Protein AF-A0A0F8EL93-F1 (afdb_monomer)

Structure (mmCIF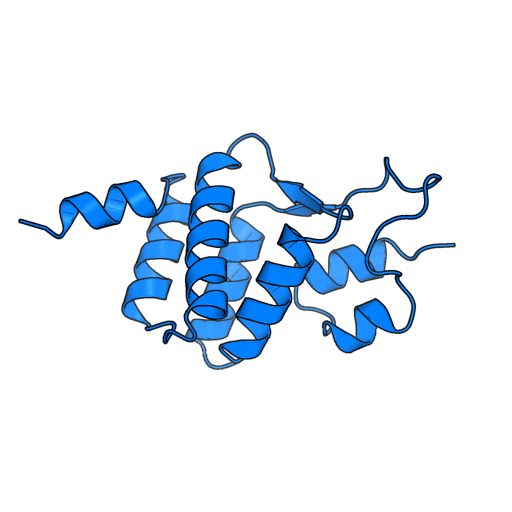, N/CA/C/O backbone):
data_AF-A0A0F8EL93-F1
#
_entry.id   AF-A0A0F8EL93-F1
#
loop_
_atom_site.group_PDB
_atom_site.id
_atom_site.type_symbol
_atom_site.label_atom_id
_atom_site.label_alt_id
_atom_site.label_comp_id
_atom_site.label_asym_id
_atom_site.label_entity_id
_atom_site.label_seq_id
_atom_site.pdbx_PDB_ins_code
_atom_site.Cartn_x
_atom_site.Cartn_y
_atom_site.Cartn_z
_atom_site.occupancy
_atom_site.B_iso_or_equiv
_atom_site.auth_seq_id
_atom_site.auth_comp_id
_atom_site.auth_asym_id
_atom_site.auth_atom_id
_atom_site.pdbx_PDB_model_num
ATOM 1 N N . MET A 1 1 ? 16.742 -8.510 -18.130 1.00 71.56 1 MET A N 1
ATOM 2 C CA . MET A 1 1 ? 15.531 -7.715 -18.413 1.00 71.56 1 MET A CA 1
ATOM 3 C C . MET A 1 1 ? 14.773 -7.638 -17.109 1.00 71.56 1 MET A C 1
ATOM 5 O O . MET A 1 1 ? 14.701 -8.671 -16.454 1.00 71.56 1 MET A O 1
ATOM 9 N N . ILE A 1 2 ? 14.339 -6.454 -16.683 1.00 80.88 2 ILE A N 1
ATOM 10 C CA . ILE A 1 2 ? 13.580 -6.340 -15.433 1.00 80.88 2 ILE A CA 1
ATOM 11 C C . ILE A 1 2 ? 12.170 -6.863 -15.663 1.00 80.88 2 ILE A C 1
ATOM 13 O O . ILE A 1 2 ? 11.555 -6.583 -16.691 1.00 80.88 2 ILE A O 1
ATOM 17 N N . ASP A 1 3 ? 11.710 -7.653 -14.705 1.00 86.00 3 ASP A N 1
ATOM 18 C CA . ASP A 1 3 ? 10.417 -8.305 -14.726 1.00 86.00 3 ASP A CA 1
ATOM 19 C C . ASP A 1 3 ? 9.348 -7.362 -14.148 1.00 86.00 3 ASP A C 1
ATOM 21 O O . ASP A 1 3 ? 9.180 -7.246 -12.934 1.00 86.00 3 ASP A O 1
ATOM 25 N N . LEU A 1 4 ? 8.653 -6.640 -15.033 1.00 89.69 4 LEU A N 1
ATOM 26 C CA . LEU A 1 4 ? 7.552 -5.744 -14.651 1.00 89.69 4 LEU A CA 1
ATOM 27 C C . LEU A 1 4 ? 6.346 -6.510 -14.093 1.00 89.69 4 LEU A C 1
ATOM 29 O O . LEU A 1 4 ? 5.556 -5.943 -13.335 1.00 89.69 4 LEU A O 1
ATOM 33 N N . GLU A 1 5 ? 6.207 -7.791 -14.444 1.00 93.69 5 GLU A N 1
ATOM 34 C CA . GLU A 1 5 ? 5.163 -8.653 -13.900 1.00 93.69 5 GLU A CA 1
ATOM 35 C C . GLU A 1 5 ? 5.405 -8.874 -12.409 1.00 93.69 5 GLU A C 1
ATOM 37 O O . GLU A 1 5 ? 4.475 -8.740 -11.626 1.00 93.69 5 GLU A O 1
ATOM 42 N N . LYS A 1 6 ? 6.656 -9.075 -11.973 1.00 95.38 6 LYS A N 1
ATOM 43 C CA . LYS A 1 6 ? 6.983 -9.145 -10.537 1.00 95.38 6 LYS A CA 1
ATOM 44 C C . LYS A 1 6 ? 6.638 -7.871 -9.768 1.00 95.38 6 LYS A C 1
ATOM 46 O O . LYS A 1 6 ? 6.113 -7.959 -8.664 1.00 95.38 6 LYS A O 1
ATOM 51 N N . ILE A 1 7 ? 6.903 -6.700 -10.342 1.00 96.38 7 ILE A N 1
ATOM 52 C CA . ILE A 1 7 ? 6.564 -5.406 -9.721 1.00 96.38 7 ILE A CA 1
ATOM 53 C C . ILE A 1 7 ? 5.036 -5.276 -9.576 1.00 96.38 7 ILE A C 1
ATOM 55 O O . ILE A 1 7 ? 4.533 -4.879 -8.528 1.00 96.38 7 ILE A O 1
ATOM 59 N N . THR A 1 8 ? 4.291 -5.693 -10.602 1.00 97.19 8 THR A N 1
ATOM 60 C CA . THR A 1 8 ? 2.819 -5.731 -10.584 1.00 97.19 8 THR A CA 1
ATOM 61 C C . THR A 1 8 ? 2.293 -6.744 -9.561 1.00 97.19 8 THR A C 1
ATOM 63 O O . THR A 1 8 ? 1.437 -6.418 -8.746 1.00 97.19 8 THR A O 1
ATOM 66 N N . ASN A 1 9 ? 2.865 -7.946 -9.530 1.00 97.69 9 ASN A N 1
ATOM 67 C CA . ASN A 1 9 ? 2.500 -9.009 -8.598 1.00 97.69 9 ASN A CA 1
ATOM 68 C C . ASN A 1 9 ? 2.757 -8.613 -7.141 1.00 97.69 9 ASN A C 1
ATOM 70 O O . ASN A 1 9 ? 1.999 -9.009 -6.262 1.00 97.69 9 ASN A O 1
ATOM 74 N N . PHE A 1 10 ? 3.801 -7.830 -6.864 1.00 97.81 10 PHE A N 1
ATOM 75 C CA . PHE A 1 10 ? 4.034 -7.303 -5.522 1.00 97.81 10 PHE A CA 1
ATOM 76 C C . PHE A 1 10 ? 2.946 -6.303 -5.112 1.00 97.81 10 PHE A C 1
ATOM 78 O O . PHE A 1 10 ? 2.369 -6.433 -4.032 1.00 97.81 10 PHE A O 1
ATOM 85 N N . ARG A 1 11 ? 2.618 -5.339 -5.988 1.00 97.94 11 ARG A N 1
ATOM 86 C CA . ARG A 1 11 ? 1.508 -4.396 -5.765 1.00 97.94 11 ARG A CA 1
ATOM 87 C C . ARG A 1 11 ? 0.209 -5.147 -5.455 1.00 97.94 11 ARG A C 1
ATOM 89 O O . ARG A 1 11 ? -0.502 -4.756 -4.536 1.00 97.94 11 ARG A O 1
ATOM 96 N N . ASP A 1 12 ? -0.047 -6.233 -6.178 1.00 98.19 12 ASP A N 1
ATOM 97 C CA . ASP A 1 12 ? -1.270 -7.039 -6.079 1.00 98.19 12 ASP A CA 1
ATOM 98 C C . ASP A 1 12 ? -1.229 -8.101 -4.964 1.00 98.19 12 ASP A C 1
ATOM 100 O O . ASP A 1 12 ? -2.120 -8.943 -4.892 1.00 98.19 12 ASP A O 1
ATOM 104 N N . LEU A 1 13 ? -0.213 -8.073 -4.088 1.00 97.44 13 LEU A N 1
ATOM 105 C CA . LEU A 1 13 ? -0.036 -9.002 -2.958 1.00 97.44 13 LEU A CA 1
ATOM 106 C C . LEU A 1 13 ? 0.115 -10.478 -3.360 1.00 97.44 13 LEU A C 1
ATOM 108 O O . LEU A 1 13 ? -0.107 -11.382 -2.555 1.00 97.44 13 LEU A O 1
ATOM 112 N N . ILE A 1 14 ? 0.523 -10.733 -4.602 1.00 97.31 14 ILE A N 1
ATOM 113 C CA . ILE A 1 14 ? 0.762 -12.076 -5.142 1.00 97.31 14 ILE A CA 1
ATOM 114 C C . ILE A 1 14 ? 2.127 -12.608 -4.689 1.00 97.31 14 ILE A C 1
ATOM 116 O O . ILE A 1 14 ? 2.271 -13.808 -4.459 1.00 97.31 14 ILE A O 1
ATOM 120 N N . ILE A 1 15 ? 3.125 -11.729 -4.562 1.00 96.44 15 ILE A N 1
ATOM 121 C CA . ILE A 1 15 ? 4.470 -12.078 -4.088 1.00 96.44 15 ILE A CA 1
ATOM 122 C C . ILE A 1 15 ? 4.878 -11.214 -2.898 1.00 96.44 15 ILE A C 1
ATOM 124 O O . ILE A 1 15 ? 4.436 -10.075 -2.749 1.00 96.44 15 ILE A O 1
ATOM 128 N N . SER A 1 16 ? 5.776 -11.742 -2.072 1.00 94.25 16 SER A N 1
ATOM 129 C CA . SER A 1 16 ? 6.353 -11.008 -0.948 1.00 94.25 16 SER A CA 1
ATOM 130 C C . SER A 1 16 ? 7.404 -9.976 -1.380 1.00 94.25 16 SER A C 1
ATOM 132 O O . SER A 1 16 ? 8.010 -10.058 -2.450 1.00 94.25 16 SER A O 1
ATOM 134 N N . ASN A 1 17 ? 7.699 -9.039 -0.476 1.00 93.19 17 ASN A N 1
ATOM 135 C CA . ASN A 1 17 ? 8.803 -8.081 -0.602 1.00 93.19 17 ASN A CA 1
ATOM 136 C C . ASN A 1 17 ? 10.152 -8.782 -0.869 1.00 93.19 17 ASN A C 1
ATOM 138 O O . ASN A 1 17 ? 10.932 -8.379 -1.733 1.00 93.19 17 ASN A O 1
ATOM 142 N N . LYS A 1 18 ? 10.388 -9.907 -0.183 1.00 93.25 18 LYS A N 1
ATOM 143 C CA . LYS A 1 18 ? 11.582 -10.732 -0.378 1.00 93.25 18 LYS A CA 1
ATOM 144 C C . LYS A 1 18 ? 11.676 -11.259 -1.814 1.00 93.25 18 LYS A C 1
ATOM 146 O O . LYS A 1 18 ? 12.722 -11.117 -2.438 1.00 93.25 18 LYS A O 1
ATOM 151 N N . GLU A 1 19 ? 10.598 -11.839 -2.340 1.00 94.75 19 GLU A N 1
ATOM 152 C CA . GLU A 1 19 ? 10.560 -12.393 -3.705 1.00 94.75 19 GLU A CA 1
ATOM 153 C C . GLU A 1 19 ? 10.721 -11.320 -4.792 1.00 94.75 19 GLU A C 1
ATOM 155 O O . GLU A 1 19 ? 11.294 -11.592 -5.855 1.00 94.75 19 GLU A O 1
ATOM 160 N N . LEU A 1 20 ? 10.249 -10.094 -4.532 1.00 95.31 20 LEU A N 1
ATOM 161 C CA . LEU A 1 20 ? 10.486 -8.945 -5.404 1.00 95.31 20 LEU A CA 1
ATOM 162 C C . LEU A 1 20 ? 11.993 -8.652 -5.499 1.00 95.31 20 LEU A C 1
ATOM 164 O O . LEU A 1 20 ? 12.577 -8.689 -6.591 1.00 95.31 20 LEU A O 1
ATOM 168 N N . PHE A 1 21 ? 12.644 -8.427 -4.356 1.00 93.44 21 PHE A N 1
ATOM 169 C CA . PHE A 1 21 ? 14.039 -7.974 -4.309 1.00 93.44 21 PHE A CA 1
ATOM 170 C C . PHE A 1 21 ? 15.091 -9.068 -4.528 1.00 93.44 21 PHE A C 1
ATOM 172 O O . PHE A 1 21 ? 16.277 -8.764 -4.648 1.00 93.44 21 PHE A O 1
ATOM 179 N N . GLU A 1 22 ? 14.688 -10.329 -4.690 1.00 93.44 22 GLU A N 1
ATOM 180 C CA . GLU A 1 22 ? 15.569 -11.384 -5.213 1.00 93.44 22 GLU A CA 1
ATOM 181 C C . GLU A 1 22 ? 16.058 -11.094 -6.643 1.00 93.44 22 GLU A C 1
ATOM 183 O O . GLU A 1 22 ? 17.092 -11.615 -7.064 1.00 93.44 22 GLU A O 1
ATOM 188 N N . SER A 1 23 ? 15.319 -10.286 -7.411 1.00 89.38 23 SER A N 1
ATOM 189 C CA . SER A 1 23 ? 15.606 -10.075 -8.841 1.00 89.38 23 SER A CA 1
ATOM 190 C C . SER A 1 23 ? 15.277 -8.685 -9.386 1.00 89.38 23 SER A C 1
ATOM 192 O O . SER A 1 23 ? 15.705 -8.358 -10.494 1.00 89.38 23 SER A O 1
ATOM 194 N N . VAL A 1 24 ? 14.549 -7.863 -8.630 1.00 93.50 24 VAL A N 1
ATOM 195 C CA . VAL A 1 24 ? 14.247 -6.474 -8.981 1.00 93.50 24 VAL A CA 1
ATOM 196 C C . VAL A 1 24 ? 15.078 -5.561 -8.073 1.00 93.50 24 VAL A C 1
ATOM 198 O O . VAL A 1 24 ? 15.056 -5.748 -6.860 1.00 93.50 24 VAL A O 1
ATOM 201 N N . PRO A 1 25 ? 15.854 -4.600 -8.604 1.00 93.69 25 PRO A N 1
ATOM 202 C CA . PRO A 1 25 ? 16.544 -3.625 -7.763 1.00 93.69 25 PRO A CA 1
ATOM 203 C C . PRO A 1 25 ? 15.533 -2.692 -7.088 1.00 93.69 25 PRO A C 1
ATOM 205 O O . PRO A 1 25 ? 14.469 -2.432 -7.645 1.00 93.69 25 PRO A O 1
ATOM 208 N N . PHE A 1 26 ? 15.886 -2.135 -5.926 1.00 93.94 26 PHE A N 1
ATOM 209 C CA . PHE A 1 26 ? 14.987 -1.241 -5.186 1.00 93.94 26 PHE A CA 1
ATOM 210 C C . PHE A 1 26 ? 14.478 -0.072 -6.038 1.00 93.94 26 PHE A C 1
ATOM 212 O O . PHE A 1 26 ? 13.287 0.192 -6.045 1.00 93.94 26 PHE A O 1
ATOM 219 N N . ASN A 1 27 ? 15.362 0.556 -6.821 1.00 94.12 27 ASN A N 1
ATOM 220 C CA . ASN A 1 27 ? 15.000 1.594 -7.783 1.00 94.12 27 ASN A CA 1
ATOM 221 C C . ASN A 1 27 ? 15.241 1.140 -9.230 1.00 94.12 27 ASN A C 1
ATOM 223 O O . ASN A 1 27 ? 16.185 0.380 -9.484 1.00 94.12 27 ASN A O 1
ATOM 227 N N . PRO A 1 28 ? 14.443 1.640 -10.190 1.00 93.50 28 PRO A N 1
ATOM 228 C CA . PRO A 1 28 ? 14.640 1.383 -11.606 1.00 93.50 28 PRO A CA 1
ATOM 229 C C . PRO A 1 28 ? 16.002 1.871 -12.107 1.00 93.50 28 PRO A C 1
ATOM 231 O O . PRO A 1 28 ? 16.372 3.030 -11.894 1.00 93.50 28 PRO A O 1
ATOM 234 N N . PRO A 1 29 ? 16.742 1.037 -12.863 1.00 92.12 29 PRO A N 1
ATOM 235 C CA . PRO A 1 29 ? 17.799 1.522 -13.736 1.00 92.12 29 PRO A CA 1
ATOM 236 C C . PRO A 1 29 ? 17.243 2.542 -14.734 1.00 92.12 29 PRO A C 1
ATOM 238 O O . PRO A 1 29 ? 16.059 2.518 -15.078 1.00 92.12 29 PRO A O 1
ATOM 241 N N . LYS A 1 30 ? 18.114 3.4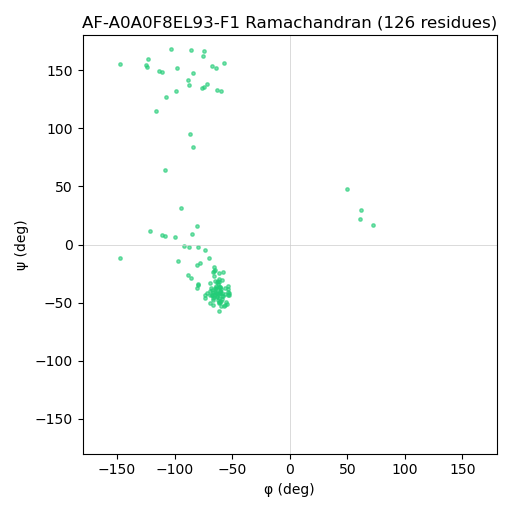18 -15.239 1.00 90.56 30 LYS A N 1
ATOM 242 C CA . LYS A 1 30 ? 17.735 4.558 -16.092 1.00 90.56 30 LYS A CA 1
ATOM 243 C C . LYS A 1 30 ? 16.895 4.160 -17.302 1.00 90.56 30 LYS A C 1
ATOM 245 O O . LYS A 1 30 ? 15.967 4.868 -17.678 1.00 90.56 30 LYS A O 1
ATOM 250 N N . GLU A 1 31 ? 17.208 3.025 -17.909 1.00 90.62 31 GLU A N 1
ATOM 251 C CA . GLU A 1 31 ? 16.514 2.507 -19.082 1.00 90.62 31 GLU A CA 1
ATOM 252 C C . GLU A 1 31 ? 15.078 2.019 -18.799 1.00 90.62 31 GLU A C 1
ATOM 254 O O . GL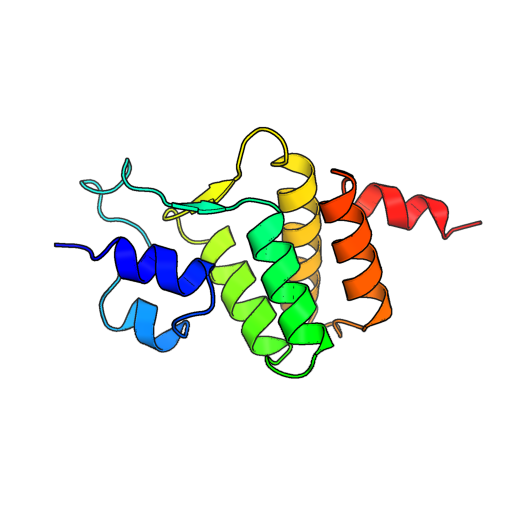U A 1 31 ? 14.324 1.814 -19.746 1.00 90.62 31 GLU A O 1
ATOM 259 N N . TYR A 1 32 ? 14.678 1.891 -17.526 1.00 88.19 32 TYR A N 1
ATOM 260 C CA . TYR A 1 32 ? 13.326 1.508 -17.089 1.00 88.19 32 TYR A CA 1
ATOM 261 C C . TYR A 1 32 ? 12.549 2.650 -16.414 1.00 88.19 32 TYR A C 1
ATOM 263 O O . TYR A 1 32 ? 11.457 2.418 -15.905 1.00 88.19 32 TYR A O 1
ATOM 271 N N . TRP A 1 33 ? 13.048 3.892 -16.424 1.00 86.00 33 TRP A N 1
ATOM 272 C CA . TRP A 1 33 ? 12.376 5.030 -15.768 1.00 86.00 33 TRP A CA 1
ATOM 273 C C . TRP A 1 33 ? 10.951 5.313 -16.270 1.00 86.00 33 TRP A C 1
ATOM 275 O O . TRP A 1 33 ? 10.145 5.876 -15.527 1.00 86.00 33 TRP A O 1
ATOM 285 N N . ASN A 1 34 ? 10.636 4.890 -17.499 1.00 86.94 34 ASN A N 1
ATOM 286 C CA . ASN A 1 34 ? 9.310 5.015 -18.111 1.00 86.94 34 ASN A CA 1
ATOM 287 C C . ASN A 1 34 ? 8.408 3.787 -17.877 1.00 86.94 34 ASN A C 1
ATOM 289 O O . ASN A 1 34 ? 7.265 3.775 -18.327 1.00 86.94 34 ASN A O 1
ATOM 293 N N . ASN A 1 35 ? 8.900 2.750 -17.195 1.00 88.69 35 ASN A N 1
ATOM 294 C CA . ASN A 1 35 ? 8.215 1.472 -17.022 1.00 88.69 35 ASN A CA 1
ATOM 295 C C . ASN A 1 35 ? 7.728 1.344 -15.578 1.00 88.69 35 ASN A C 1
ATOM 297 O O . ASN A 1 35 ? 8.191 0.490 -14.823 1.00 88.69 35 ASN A O 1
ATOM 301 N N . ARG A 1 36 ? 6.816 2.239 -15.199 1.00 91.50 36 ARG A N 1
ATOM 302 C CA . ARG A 1 36 ? 6.256 2.288 -13.849 1.00 91.50 36 ARG A CA 1
ATOM 303 C C . ARG A 1 36 ? 4.903 1.591 -13.775 1.00 91.50 36 ARG A C 1
ATOM 305 O O . ARG A 1 36 ? 4.157 1.561 -14.755 1.00 91.50 36 ARG A O 1
ATOM 312 N N . VAL A 1 37 ? 4.581 1.071 -12.600 1.00 95.69 37 VAL A N 1
ATOM 313 C CA . VAL A 1 37 ? 3.317 0.394 -12.307 1.00 95.69 37 VAL A CA 1
ATOM 314 C C . VAL A 1 37 ? 2.363 1.364 -11.609 1.00 95.69 37 VAL A C 1
ATOM 316 O O . VAL A 1 37 ? 2.735 2.052 -10.661 1.00 95.69 37 VAL A O 1
ATOM 319 N N . VAL A 1 38 ? 1.120 1.423 -12.088 1.00 96.50 38 VAL A N 1
ATOM 320 C CA . VAL A 1 38 ? 0.070 2.262 -11.492 1.00 96.50 38 VAL A CA 1
ATOM 321 C C . VAL A 1 38 ? -0.374 1.664 -10.162 1.00 96.50 38 VAL A C 1
ATOM 323 O O . VAL A 1 38 ? -0.626 0.460 -10.085 1.00 96.50 38 VAL A O 1
ATOM 326 N N . VAL A 1 39 ? -0.569 2.506 -9.156 1.00 98.06 39 VAL A N 1
ATOM 327 C CA . VAL A 1 39 ? -1.246 2.172 -7.904 1.00 98.06 39 VAL A CA 1
ATOM 328 C C . VAL A 1 39 ? -2.510 3.018 -7.795 1.00 98.06 39 VAL A C 1
ATOM 330 O O . VAL A 1 39 ? -2.467 4.240 -7.706 1.00 98.06 39 VAL A O 1
ATOM 333 N N . CYS A 1 40 ? -3.648 2.344 -7.826 1.00 97.94 40 CYS A N 1
ATOM 334 C CA . CYS A 1 40 ? -4.972 2.914 -7.588 1.00 97.94 40 CYS A CA 1
ATOM 335 C C . CYS A 1 40 ? -5.508 2.587 -6.189 1.00 97.94 40 CYS A C 1
ATOM 337 O O . CYS A 1 40 ? -4.998 1.676 -5.530 1.00 97.94 40 CYS A O 1
ATOM 339 N N . SER A 1 41 ? -6.596 3.253 -5.790 1.00 97.81 41 SER A N 1
ATOM 340 C CA . SER A 1 41 ? -7.274 3.035 -4.508 1.00 97.81 41 SER A CA 1
ATOM 341 C C . SER A 1 41 ? -7.648 1.576 -4.267 1.00 97.81 41 SER A C 1
ATOM 343 O O . SER A 1 41 ? -7.540 1.122 -3.131 1.00 97.81 41 SER A O 1
ATOM 345 N N . GLU A 1 42 ? -8.035 0.813 -5.299 1.00 98.00 42 GLU A N 1
ATOM 346 C CA . GLU A 1 42 ? -8.373 -0.605 -5.132 1.00 98.00 42 GLU A CA 1
ATOM 347 C C . GLU A 1 42 ? -7.222 -1.448 -4.566 1.00 98.00 42 GLU A C 1
ATOM 349 O O . GLU A 1 42 ? -7.480 -2.388 -3.819 1.00 98.00 42 GLU A O 1
ATOM 354 N N . HIS A 1 43 ? -5.964 -1.089 -4.837 1.00 98.50 43 HIS A N 1
ATOM 355 C CA . HIS A 1 43 ? -4.806 -1.839 -4.342 1.00 98.50 43 HIS A CA 1
ATOM 356 C C . HIS A 1 43 ? -4.599 -1.608 -2.841 1.00 98.50 43 HIS A C 1
ATOM 358 O O . HIS A 1 43 ? -4.402 -2.560 -2.090 1.00 98.50 43 HIS A O 1
ATOM 364 N N . LEU A 1 44 ? -4.723 -0.358 -2.378 1.00 98.00 44 LEU A N 1
ATOM 365 C CA . LEU A 1 44 ? -4.657 -0.040 -0.946 1.00 98.00 44 LEU A CA 1
ATOM 366 C C . LEU A 1 44 ? -5.874 -0.593 -0.200 1.00 98.00 44 LEU A C 1
ATOM 368 O O . LEU A 1 44 ? -5.745 -1.070 0.926 1.00 98.00 44 LEU A O 1
ATOM 372 N N . ILE A 1 45 ? -7.056 -0.550 -0.823 1.00 98.62 45 ILE A N 1
ATOM 373 C CA . ILE A 1 45 ? -8.264 -1.170 -0.271 1.00 98.62 45 ILE A CA 1
ATOM 374 C C . ILE A 1 45 ? -8.031 -2.670 -0.087 1.00 98.62 45 ILE A C 1
ATOM 376 O O . ILE A 1 45 ? -8.279 -3.177 1.004 1.00 98.62 45 ILE A O 1
ATOM 380 N N . HIS A 1 46 ? -7.505 -3.359 -1.104 1.00 98.56 46 HIS A N 1
ATOM 381 C CA . HIS A 1 46 ? -7.198 -4.783 -1.019 1.00 98.56 46 HIS A CA 1
ATOM 382 C C . HIS A 1 46 ? -6.198 -5.089 0.107 1.00 98.56 46 HIS A C 1
ATOM 384 O O . HIS A 1 46 ? -6.467 -5.955 0.937 1.00 98.56 46 HIS A O 1
ATOM 390 N N . LEU A 1 47 ? -5.107 -4.321 0.208 1.00 98.50 47 LEU A N 1
ATOM 391 C CA . LEU A 1 47 ? -4.123 -4.432 1.291 1.00 98.50 47 LEU A CA 1
ATOM 392 C C . LEU A 1 47 ? -4.761 -4.314 2.680 1.00 98.50 47 LEU A C 1
ATOM 394 O O . LEU A 1 47 ? -4.564 -5.173 3.542 1.00 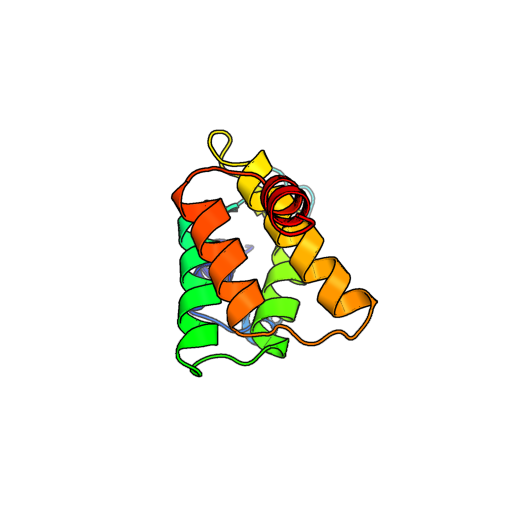98.50 47 LEU A O 1
ATOM 398 N N . LEU A 1 48 ? -5.554 -3.268 2.901 1.00 98.44 48 LEU A N 1
ATOM 399 C CA . LEU A 1 48 ? -6.196 -3.028 4.192 1.00 98.44 48 LEU A CA 1
ATOM 400 C C . LEU A 1 48 ? -7.281 -4.070 4.503 1.00 98.44 48 LEU A C 1
ATOM 402 O O . LEU A 1 48 ? -7.463 -4.436 5.664 1.00 98.44 48 LEU A O 1
ATOM 406 N N . GLU A 1 49 ? -7.993 -4.579 3.498 1.00 98.38 49 GLU A N 1
ATOM 407 C CA . GLU A 1 49 ? -8.971 -5.657 3.669 1.00 98.38 49 GLU A CA 1
ATOM 408 C C . GLU A 1 49 ? -8.309 -6.987 4.050 1.00 98.38 49 GLU A C 1
ATOM 410 O O . GLU A 1 49 ? -8.780 -7.650 4.979 1.00 98.38 49 GLU A O 1
ATOM 415 N N . GLU A 1 50 ? -7.199 -7.361 3.408 1.00 98.00 50 GLU A N 1
ATOM 416 C CA . GLU A 1 50 ? -6.441 -8.570 3.754 1.00 98.00 50 GLU A CA 1
ATOM 417 C C . GLU A 1 50 ? -5.835 -8.470 5.164 1.00 98.00 50 GLU A C 1
ATOM 419 O O . GLU A 1 50 ? -5.853 -9.451 5.919 1.00 98.00 50 GLU A O 1
ATOM 424 N N . TYR A 1 51 ? -5.378 -7.276 5.560 1.00 97.69 51 TYR A N 1
ATOM 425 C CA . TYR A 1 51 ? -4.931 -6.996 6.926 1.00 97.69 51 TYR A CA 1
ATOM 426 C C . TYR A 1 51 ? -6.068 -7.178 7.938 1.00 97.69 51 TYR A C 1
ATOM 428 O O . TYR A 1 51 ? -5.930 -7.924 8.909 1.00 97.69 51 TYR A O 1
ATOM 436 N N . LYS A 1 52 ? -7.233 -6.567 7.689 1.00 97.00 52 LYS A N 1
ATOM 437 C CA . LYS A 1 52 ? -8.415 -6.707 8.557 1.00 97.00 52 LYS A CA 1
ATOM 438 C C . LYS A 1 52 ? -8.918 -8.145 8.653 1.00 97.00 52 LYS A C 1
ATOM 440 O O . LYS A 1 52 ? -9.446 -8.539 9.690 1.00 97.00 52 LYS A O 1
ATOM 445 N N . ALA A 1 53 ? -8.770 -8.926 7.587 1.00 96.69 53 ALA A N 1
ATOM 446 C CA . ALA A 1 53 ? -9.103 -10.346 7.575 1.00 96.69 53 ALA A CA 1
ATOM 447 C C . ALA A 1 53 ? -8.084 -11.214 8.344 1.00 96.69 53 ALA A C 1
ATOM 449 O O . ALA A 1 53 ? -8.298 -12.420 8.476 1.00 96.69 53 ALA A O 1
ATOM 450 N N . GLY A 1 54 ? -6.985 -10.632 8.838 1.00 96.31 54 GLY A N 1
ATOM 451 C CA . GLY A 1 54 ? -5.916 -11.334 9.548 1.00 96.31 54 GLY A CA 1
ATOM 452 C C . GLY A 1 54 ? -5.051 -12.214 8.646 1.00 96.31 54 GLY A C 1
ATOM 453 O O . GLY A 1 54 ? -4.367 -13.106 9.147 1.00 96.31 54 GLY A O 1
ATOM 454 N N . LYS A 1 55 ? -5.103 -12.009 7.325 1.00 97.12 55 LYS A N 1
ATOM 455 C CA . LYS A 1 55 ? -4.354 -12.812 6.347 1.00 97.12 55 LYS A CA 1
ATOM 456 C C . LYS A 1 55 ? -2.932 -12.302 6.136 1.00 97.12 55 LYS A C 1
ATOM 458 O O . LYS A 1 55 ? -2.047 -13.098 5.841 1.00 97.12 55 LYS A O 1
ATOM 463 N N . ILE A 1 56 ? -2.727 -11.000 6.318 1.00 96.38 56 ILE A N 1
ATOM 464 C CA . ILE A 1 56 ? -1.411 -10.362 6.342 1.00 96.38 56 ILE A CA 1
ATOM 465 C C . ILE A 1 56 ? -1.229 -9.606 7.659 1.00 96.38 56 ILE A C 1
ATOM 467 O O . ILE A 1 56 ? -2.195 -9.189 8.303 1.00 96.38 56 ILE A O 1
ATOM 471 N N . SER A 1 57 ? 0.017 -9.457 8.085 1.00 95.69 57 SER A N 1
ATOM 472 C CA . SER A 1 57 ? 0.376 -8.774 9.323 1.00 95.69 57 SER A CA 1
ATOM 473 C C . SER A 1 57 ? 0.508 -7.261 9.130 1.00 95.69 57 SER A C 1
ATOM 475 O O . SER A 1 57 ? 0.617 -6.767 8.011 1.00 95.69 57 SER A O 1
ATOM 477 N N . LYS A 1 58 ? 0.580 -6.513 10.242 1.00 95.50 58 LYS A N 1
ATOM 478 C CA . LYS A 1 58 ? 0.938 -5.081 10.219 1.00 95.50 58 LYS A CA 1
ATOM 479 C C . LYS A 1 58 ? 2.246 -4.863 9.455 1.00 95.50 58 LYS A C 1
ATOM 481 O O . LYS A 1 58 ? 2.335 -3.958 8.643 1.00 95.50 58 LYS A O 1
ATOM 486 N N . ARG A 1 59 ? 3.245 -5.714 9.699 1.00 94.81 59 ARG A N 1
ATOM 487 C CA . ARG A 1 59 ? 4.548 -5.615 9.041 1.00 94.81 59 ARG A CA 1
ATOM 488 C C . ARG A 1 59 ? 4.431 -5.744 7.524 1.00 94.81 59 ARG A C 1
ATOM 490 O O . ARG A 1 59 ? 5.064 -4.972 6.825 1.00 94.81 59 ARG A O 1
ATOM 497 N N . ASP A 1 60 ? 3.600 -6.659 7.033 1.00 95.94 60 ASP A N 1
ATOM 498 C CA . ASP A 1 60 ? 3.394 -6.827 5.590 1.00 95.94 60 ASP A CA 1
ATOM 499 C C . ASP A 1 60 ? 2.768 -5.571 4.959 1.00 95.94 60 ASP A C 1
ATOM 501 O O . ASP A 1 60 ? 3.162 -5.172 3.867 1.00 95.94 60 ASP A O 1
ATOM 505 N N . VAL A 1 61 ? 1.843 -4.907 5.669 1.00 97.38 61 VAL A N 1
ATOM 506 C CA . VAL A 1 61 ? 1.272 -3.614 5.249 1.00 97.38 61 VAL A CA 1
ATOM 507 C C . VAL A 1 61 ? 2.353 -2.541 5.154 1.00 97.38 61 VAL A C 1
ATOM 509 O O . VAL A 1 61 ? 2.445 -1.866 4.133 1.00 97.38 61 VAL A O 1
ATOM 512 N N . LEU A 1 62 ? 3.182 -2.391 6.188 1.00 95.69 62 LEU A N 1
ATOM 513 C CA . LEU A 1 62 ? 4.216 -1.352 6.229 1.00 95.69 62 LEU A CA 1
ATOM 514 C C . LEU A 1 62 ? 5.335 -1.622 5.208 1.00 95.69 62 LEU A C 1
ATOM 516 O O . LEU A 1 62 ? 5.743 -0.713 4.490 1.00 95.69 62 LEU A O 1
ATOM 520 N N . ASP A 1 63 ? 5.753 -2.881 5.040 1.00 95.62 63 ASP A N 1
ATOM 521 C CA . ASP A 1 63 ? 6.716 -3.289 4.009 1.00 95.62 63 ASP A CA 1
ATOM 522 C C . ASP A 1 63 ? 6.176 -2.996 2.592 1.00 95.62 63 ASP A C 1
ATOM 524 O O . ASP A 1 63 ? 6.941 -2.601 1.702 1.00 95.62 63 ASP A O 1
ATOM 528 N N . TRP A 1 64 ? 4.864 -3.157 2.370 1.00 97.81 64 TRP A N 1
ATOM 529 C CA . TRP A 1 64 ? 4.198 -2.771 1.123 1.00 97.81 64 TRP A CA 1
ATOM 530 C C . TRP A 1 64 ? 4.207 -1.255 0.923 1.00 97.81 64 TRP A C 1
ATOM 532 O O . TRP A 1 64 ? 4.688 -0.783 -0.109 1.00 97.81 64 TRP A O 1
ATOM 542 N N . VAL A 1 65 ? 3.755 -0.495 1.926 1.00 97.38 65 VAL A N 1
ATOM 543 C CA . VAL A 1 65 ? 3.694 0.977 1.893 1.00 97.38 65 VAL A CA 1
ATOM 544 C C . VAL A 1 65 ? 5.068 1.566 1.601 1.00 97.38 65 VAL A C 1
ATOM 546 O O . VAL A 1 65 ? 5.217 2.299 0.626 1.00 97.38 65 VAL A O 1
ATOM 549 N N . ASN A 1 66 ? 6.091 1.165 2.355 1.00 95.44 66 ASN A N 1
ATOM 550 C CA . ASN A 1 66 ? 7.458 1.652 2.182 1.00 95.44 66 ASN A CA 1
ATOM 551 C C . ASN A 1 66 ? 8.013 1.336 0.794 1.00 95.44 66 ASN A C 1
ATOM 553 O O . ASN A 1 66 ? 8.676 2.166 0.174 1.00 95.44 66 ASN A O 1
ATOM 557 N N . THR A 1 67 ? 7.731 0.144 0.270 1.00 96.31 67 THR A N 1
ATOM 558 C CA . THR A 1 67 ? 8.207 -0.230 -1.065 1.00 96.31 67 THR A CA 1
ATOM 559 C C . THR A 1 67 ? 7.553 0.621 -2.143 1.00 96.31 67 THR A C 1
ATOM 561 O O . THR A 1 67 ? 8.246 1.124 -3.023 1.00 96.31 67 THR A O 1
ATOM 564 N N . ILE A 1 68 ? 6.236 0.806 -2.081 1.00 97.00 68 ILE A N 1
ATOM 565 C CA . ILE A 1 68 ? 5.499 1.607 -3.062 1.00 97.00 68 ILE A CA 1
ATOM 566 C C . ILE A 1 68 ? 5.880 3.090 -2.966 1.00 97.00 68 ILE A C 1
ATOM 568 O O . ILE A 1 68 ? 6.024 3.741 -3.998 1.00 97.00 68 ILE A O 1
ATOM 572 N N . TRP A 1 69 ? 6.069 3.607 -1.749 1.00 95.50 69 TRP A N 1
ATOM 573 C CA . TRP A 1 69 ? 6.358 5.017 -1.482 1.00 95.50 69 TRP A CA 1
ATOM 574 C C . TRP A 1 69 ? 7.785 5.421 -1.861 1.00 95.50 69 TRP A C 1
ATOM 576 O O . TRP A 1 69 ? 7.992 6.450 -2.502 1.00 95.50 69 TRP A O 1
ATOM 586 N N . PHE A 1 70 ? 8.779 4.614 -1.477 1.00 94.69 70 PHE A N 1
ATOM 587 C CA . PHE A 1 70 ? 10.192 4.984 -1.608 1.00 94.69 70 PHE A CA 1
ATOM 588 C C . PHE A 1 70 ? 10.873 4.434 -2.861 1.00 94.69 70 PHE A C 1
ATOM 590 O O . PHE A 1 70 ? 11.964 4.901 -3.202 1.00 94.69 70 PHE A O 1
ATOM 597 N N . SER A 1 71 ? 10.274 3.462 -3.554 1.00 94.69 71 SER A N 1
ATOM 598 C CA . SER A 1 71 ? 10.802 3.027 -4.848 1.00 94.69 71 SER A CA 1
ATOM 599 C C . SER A 1 71 ? 10.229 3.850 -5.998 1.00 94.69 71 SER A C 1
ATOM 601 O O . SER A 1 71 ? 9.039 4.147 -6.055 1.00 94.69 71 SER A O 1
ATOM 603 N N . GLU A 1 72 ? 11.055 4.153 -6.998 1.00 95.06 72 GLU A N 1
ATOM 604 C CA . GLU A 1 72 ? 10.594 4.888 -8.189 1.00 95.06 72 GLU A CA 1
ATOM 605 C C . GLU A 1 72 ? 9.880 3.988 -9.222 1.00 95.06 72 GLU A C 1
ATOM 607 O O . GLU A 1 72 ? 9.704 4.373 -10.382 1.00 95.06 72 GLU A O 1
ATOM 612 N N . TRP A 1 73 ? 9.477 2.779 -8.819 1.00 96.00 73 TRP A N 1
ATOM 613 C CA . TRP A 1 73 ? 8.769 1.817 -9.666 1.00 96.00 73 TRP A CA 1
ATOM 614 C C . TRP A 1 73 ? 7.283 2.128 -9.840 1.00 96.00 73 TRP A C 1
ATOM 616 O O . TRP A 1 73 ? 6.667 1.590 -10.761 1.00 96.00 73 TRP A O 1
A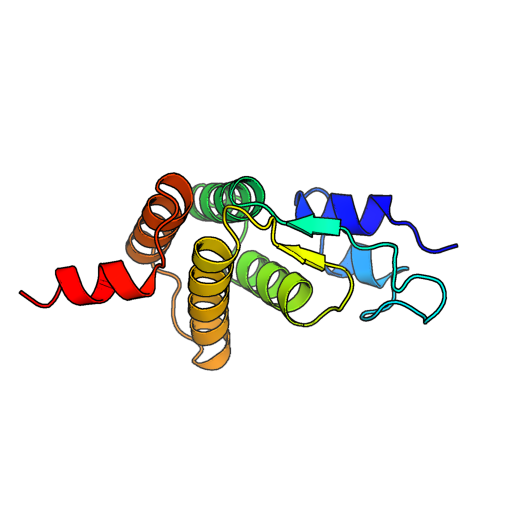TOM 626 N N . TYR A 1 74 ? 6.708 2.987 -8.997 1.00 96.31 74 TYR A N 1
ATOM 627 C CA . TYR A 1 74 ? 5.264 3.189 -8.920 1.00 96.31 74 TYR A CA 1
ATOM 628 C C . TYR A 1 74 ? 4.854 4.648 -9.150 1.00 96.31 74 TYR A C 1
ATOM 630 O O . TYR A 1 74 ? 5.655 5.579 -9.043 1.00 96.31 74 TYR A O 1
ATOM 638 N N . TYR A 1 75 ? 3.589 4.843 -9.515 1.00 95.62 75 TYR A N 1
ATOM 639 C CA . TYR A 1 75 ? 2.909 6.139 -9.500 1.00 95.62 75 TYR A CA 1
ATOM 640 C C . TYR A 1 75 ? 1.429 5.946 -9.179 1.00 95.62 75 TYR A C 1
ATOM 642 O O . TYR A 1 75 ? 0.873 4.877 -9.432 1.00 95.62 75 TYR A O 1
ATOM 650 N N . TYR A 1 76 ? 0.784 6.975 -8.635 1.00 97.06 76 TYR A N 1
ATOM 651 C CA . TYR A 1 76 ? -0.636 6.913 -8.294 1.00 97.06 76 TYR A CA 1
ATOM 652 C C . TYR A 1 76 ? -1.520 7.217 -9.496 1.00 97.06 76 TYR A C 1
ATOM 654 O O . TYR A 1 76 ? -1.151 8.015 -10.360 1.00 97.06 76 TYR A O 1
ATOM 662 N N . CYS A 1 77 ? -2.695 6.593 -9.559 1.00 95.25 77 CYS A N 1
ATOM 663 C CA . CYS A 1 77 ? -3.700 7.006 -10.530 1.00 95.25 77 CYS A CA 1
ATOM 664 C C . CYS A 1 77 ? -4.151 8.447 -10.243 1.00 95.25 77 CYS A C 1
ATOM 666 O O . CYS A 1 77 ? -4.430 8.805 -9.100 1.00 95.25 77 CYS A O 1
ATOM 668 N N . GLU A 1 78 ? -4.214 9.280 -11.285 1.00 91.12 78 GLU A N 1
ATOM 669 C CA . GLU A 1 78 ? -4.418 10.729 -11.132 1.00 91.12 78 GLU A CA 1
ATOM 670 C C . GLU A 1 78 ? -5.736 11.084 -10.431 1.00 91.12 78 GLU A C 1
ATOM 672 O O . GLU A 1 78 ? -5.779 12.010 -9.632 1.00 91.12 78 GLU A O 1
ATOM 677 N N . GLU A 1 79 ? -6.812 10.335 -10.688 1.00 91.56 79 GLU A N 1
ATOM 678 C CA . GLU A 1 79 ? -8.138 10.625 -10.123 1.00 91.56 79 GLU A CA 1
ATOM 679 C C . GLU A 1 79 ? -8.194 10.469 -8.593 1.00 91.56 79 GLU A C 1
ATOM 681 O O . GLU A 1 79 ? -8.996 11.134 -7.934 1.00 91.56 79 GLU A O 1
ATOM 686 N N . TYR A 1 80 ? -7.337 9.617 -8.024 1.00 92.44 80 TYR A N 1
ATOM 687 C CA . TYR A 1 80 ? -7.341 9.286 -6.596 1.00 92.44 80 TYR A CA 1
ATOM 688 C C . TYR A 1 80 ? -6.012 9.613 -5.909 1.00 92.44 80 TYR A C 1
ATOM 690 O O . TYR A 1 80 ? -5.796 9.192 -4.771 1.00 92.44 80 TYR A O 1
ATOM 698 N N . SER A 1 81 ? -5.114 10.346 -6.579 1.00 94.75 81 SER A N 1
ATOM 699 C CA . SER A 1 81 ? -3.736 10.546 -6.119 1.00 94.75 81 SER A CA 1
ATOM 700 C C . SER A 1 81 ? -3.666 11.131 -4.716 1.00 94.75 81 SER A C 1
ATOM 702 O O . SER A 1 81 ? -2.886 10.646 -3.903 1.00 94.75 81 SER A O 1
ATOM 704 N N . ASP A 1 82 ? -4.512 12.116 -4.413 1.00 96.44 82 ASP A N 1
ATOM 705 C CA . ASP A 1 82 ? -4.504 12.813 -3.125 1.00 96.44 82 ASP A CA 1
ATOM 706 C C . ASP A 1 82 ? -5.037 11.909 -2.007 1.00 96.44 82 ASP A C 1
ATOM 708 O O . ASP A 1 82 ? -4.455 11.824 -0.925 1.00 96.44 82 ASP A O 1
ATOM 712 N N . SER A 1 83 ? -6.111 11.160 -2.284 1.00 97.38 83 SER A N 1
ATOM 713 C CA . SER A 1 83 ? -6.667 10.190 -1.337 1.00 97.38 83 SER A CA 1
ATOM 714 C C . SER A 1 83 ? -5.657 9.083 -1.026 1.00 97.38 83 SER A C 1
ATOM 716 O O . SER A 1 83 ? -5.380 8.825 0.147 1.00 97.38 83 SER A O 1
ATOM 718 N N . ILE A 1 84 ? -5.037 8.495 -2.054 1.00 97.94 84 ILE A N 1
ATOM 719 C CA . ILE A 1 84 ? -3.994 7.471 -1.909 1.00 97.94 84 ILE A CA 1
ATOM 720 C C . ILE A 1 84 ? -2.806 8.029 -1.129 1.00 97.94 84 ILE A C 1
ATOM 722 O O . ILE A 1 84 ? -2.418 7.440 -0.122 1.00 97.94 84 ILE A O 1
ATOM 726 N N . ALA A 1 85 ? -2.264 9.175 -1.551 1.00 97.25 85 ALA A N 1
ATOM 727 C CA . ALA A 1 85 ? -1.107 9.789 -0.912 1.00 97.25 85 ALA A CA 1
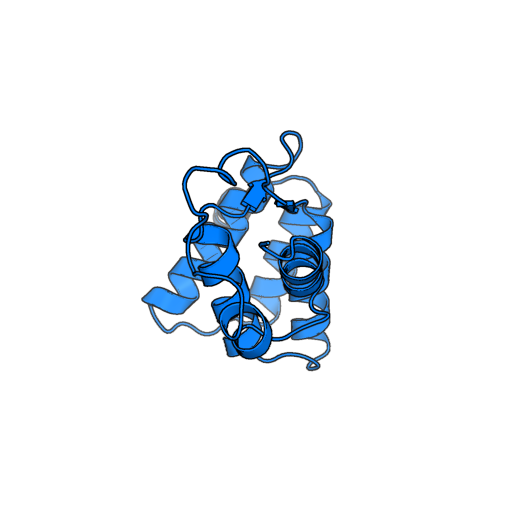ATOM 728 C C . ALA A 1 85 ? -1.368 10.067 0.570 1.00 97.25 85 ALA A C 1
ATOM 730 O O . ALA A 1 85 ? -0.543 9.712 1.401 1.00 97.25 85 ALA A O 1
ATOM 731 N N . SER A 1 86 ? -2.544 10.600 0.911 1.00 97.12 86 SER A N 1
ATOM 732 C CA . SER A 1 86 ? -2.900 10.882 2.303 1.00 97.12 86 SER A CA 1
ATOM 733 C C . SER A 1 86 ? -2.983 9.634 3.188 1.00 97.12 86 SER A C 1
ATOM 735 O O . SER A 1 86 ? -2.710 9.716 4.377 1.00 97.12 86 SER A O 1
ATOM 737 N N . VAL A 1 87 ? -3.385 8.479 2.645 1.00 97.44 87 VAL A N 1
ATOM 738 C CA . VAL A 1 87 ? -3.456 7.223 3.411 1.00 97.44 87 VAL A CA 1
ATOM 739 C C . VAL A 1 87 ? -2.080 6.582 3.530 1.00 97.44 87 VAL A C 1
ATOM 741 O O . VAL A 1 87 ? -1.761 6.018 4.570 1.00 97.44 87 VAL A O 1
ATOM 744 N N . MET A 1 88 ? -1.271 6.661 2.478 1.00 97.38 88 MET A N 1
ATOM 745 C CA . MET A 1 88 ? 0.105 6.173 2.496 1.00 97.38 88 MET A CA 1
ATOM 746 C C . MET A 1 88 ? 0.965 6.943 3.503 1.00 97.38 88 MET A C 1
ATOM 748 O O . MET A 1 88 ? 1.659 6.305 4.281 1.00 97.38 88 MET A O 1
ATOM 752 N N . ASP A 1 89 ? 0.859 8.275 3.526 1.00 95.94 89 ASP A N 1
ATOM 753 C CA . ASP A 1 89 ? 1.539 9.165 4.482 1.00 95.94 89 ASP A CA 1
ATOM 754 C C . ASP A 1 89 ? 1.212 8.761 5.927 1.00 95.94 89 ASP A C 1
ATOM 756 O O . ASP A 1 89 ? 2.075 8.460 6.740 1.00 95.94 89 ASP A O 1
ATOM 760 N N . GLU A 1 90 ? -0.074 8.576 6.209 1.00 95.19 90 GLU A N 1
ATOM 761 C CA . GLU A 1 90 ? -0.566 8.113 7.502 1.00 95.19 90 GLU A CA 1
ATOM 762 C C . GLU A 1 90 ? -0.104 6.708 7.920 1.00 95.19 90 GLU A C 1
ATOM 764 O O . GLU A 1 90 ? -0.043 6.410 9.117 1.00 95.19 90 GLU A O 1
ATOM 769 N N . LEU A 1 91 ? 0.109 5.807 6.957 1.00 96.00 91 LEU A N 1
ATOM 770 C CA . LEU A 1 91 ? 0.619 4.459 7.208 1.00 96.00 91 LEU A CA 1
ATOM 771 C C . LEU A 1 91 ? 2.138 4.473 7.405 1.00 96.00 91 LEU A C 1
ATOM 773 O O . LEU A 1 91 ? 2.636 3.699 8.219 1.00 96.00 91 LEU A O 1
ATOM 777 N N . GLU A 1 92 ? 2.849 5.354 6.708 1.00 94.31 92 GLU A N 1
ATO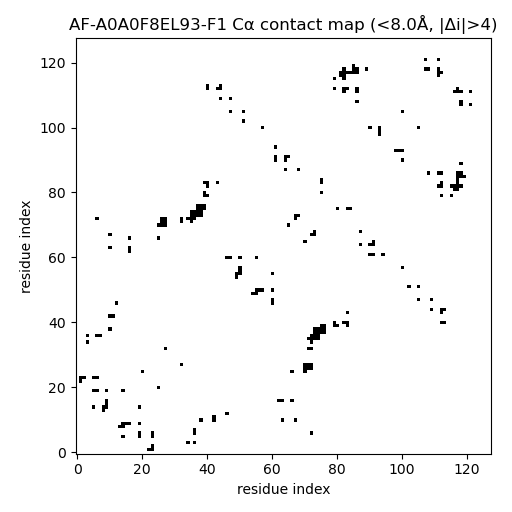M 778 C CA . GLU A 1 92 ? 4.286 5.576 6.869 1.00 94.31 92 GLU A CA 1
ATOM 779 C C . GLU A 1 92 ? 4.594 6.195 8.241 1.00 94.31 92 GLU A C 1
ATOM 781 O O . GLU A 1 92 ? 5.411 5.636 8.972 1.00 94.31 92 GLU A O 1
ATOM 786 N N . GLU A 1 93 ? 3.815 7.188 8.694 1.00 92.06 93 GLU A N 1
ATOM 787 C CA . GLU A 1 93 ? 3.916 7.740 10.057 1.00 92.06 93 GLU A CA 1
ATOM 788 C C . GLU A 1 93 ? 3.756 6.652 11.137 1.00 92.06 93 GLU A C 1
ATOM 790 O O . GLU A 1 93 ? 4.414 6.674 12.180 1.00 92.06 93 GLU A O 1
ATOM 795 N N . ILE A 1 94 ? 2.870 5.670 10.911 1.00 91.31 94 ILE A N 1
ATOM 796 C CA . ILE A 1 94 ? 2.690 4.548 11.847 1.00 91.31 94 ILE A CA 1
ATOM 797 C C . ILE A 1 94 ? 3.961 3.702 11.939 1.00 91.31 94 ILE A C 1
ATOM 799 O O . ILE A 1 94 ? 4.276 3.232 13.038 1.00 91.31 94 ILE A O 1
ATOM 803 N N . ASP A 1 95 ? 4.657 3.487 10.822 1.00 89.62 95 ASP A N 1
ATOM 804 C CA . ASP A 1 95 ? 5.925 2.758 10.796 1.00 89.62 95 ASP A CA 1
ATOM 805 C C . ASP A 1 95 ? 7.036 3.560 11.477 1.00 89.62 95 ASP A C 1
ATOM 807 O O . ASP A 1 95 ? 7.681 3.048 12.396 1.00 89.62 95 ASP A O 1
ATOM 811 N N . GLU A 1 96 ? 7.197 4.834 11.106 1.00 87.12 96 GLU A N 1
ATOM 812 C CA . GLU A 1 96 ? 8.237 5.717 11.646 1.00 87.12 96 GLU A CA 1
ATOM 813 C C . GLU A 1 96 ? 8.120 5.865 13.172 1.00 87.12 96 GLU A C 1
ATOM 815 O O . GLU A 1 96 ? 9.108 5.755 13.906 1.00 87.12 96 GLU A O 1
ATOM 820 N N . GLU A 1 97 ? 6.902 6.056 13.680 1.00 91.00 97 GLU A N 1
ATOM 821 C CA . GLU A 1 97 ? 6.651 6.258 15.109 1.00 91.00 97 GLU A CA 1
ATOM 822 C C . GLU A 1 97 ? 6.459 4.944 15.889 1.00 91.00 97 GLU A C 1
ATOM 824 O O . GLU A 1 97 ? 6.253 4.968 17.109 1.00 91.00 97 GLU A O 1
ATOM 829 N N . GLY A 1 98 ? 6.489 3.789 15.214 1.00 88.00 98 GLY A N 1
ATOM 830 C CA . GLY A 1 98 ? 6.261 2.479 15.828 1.00 88.00 98 GLY A CA 1
ATOM 831 C C . GLY A 1 98 ? 4.866 2.324 16.444 1.00 88.00 98 GLY A C 1
ATOM 832 O O . GLY A 1 98 ? 4.695 1.599 17.431 1.00 88.00 98 GLY A O 1
ATOM 833 N N . LYS A 1 99 ? 3.863 3.021 15.898 1.00 90.19 99 LYS A N 1
ATOM 834 C CA . LYS A 1 99 ? 2.476 2.978 16.378 1.00 90.19 99 LYS A CA 1
ATOM 835 C C . LYS A 1 99 ? 1.791 1.663 15.985 1.00 90.19 99 LYS A C 1
ATOM 837 O O . LYS A 1 99 ? 2.254 0.864 15.164 1.00 90.19 99 LYS A O 1
ATOM 842 N N . GLU A 1 100 ? 0.643 1.414 16.605 1.00 89.62 100 GLU A N 1
ATOM 843 C CA . GLU A 1 100 ? -0.235 0.315 16.211 1.00 89.62 100 GLU A CA 1
ATOM 844 C C . GLU A 1 100 ? -1.199 0.749 15.104 1.00 89.62 100 GLU A C 1
ATOM 846 O O . GLU A 1 100 ? -1.807 1.820 15.170 1.00 89.62 100 GLU A O 1
ATOM 851 N N . LEU A 1 101 ? -1.378 -0.120 14.106 1.00 93.06 101 LEU A N 1
ATOM 852 C CA . LEU A 1 101 ? -2.435 0.019 13.108 1.00 93.06 101 LEU A CA 1
ATOM 853 C C . LEU A 1 101 ? -3.720 -0.583 13.686 1.00 93.06 101 LEU A C 1
ATOM 855 O O . LEU A 1 101 ? -4.029 -1.749 13.481 1.00 93.06 101 LEU A O 1
ATOM 859 N N . ALA A 1 102 ? -4.458 0.198 14.471 1.00 91.31 102 ALA A N 1
ATOM 860 C CA . ALA A 1 102 ? -5.726 -0.262 15.035 1.00 91.31 102 ALA A CA 1
ATOM 861 C C . ALA A 1 102 ? -6.767 -0.552 13.934 1.00 91.31 102 ALA A C 1
ATOM 863 O O . ALA A 1 102 ? -6.765 0.082 12.873 1.00 91.31 102 ALA A O 1
ATOM 864 N N . THR A 1 103 ? -7.699 -1.473 14.206 1.00 89.44 103 THR A N 1
ATOM 865 C CA . THR A 1 103 ? -8.748 -1.861 13.242 1.00 89.44 103 THR A CA 1
ATOM 866 C C . THR A 1 103 ? -9.623 -0.667 12.855 1.00 89.44 103 THR A C 1
ATOM 868 O O . THR A 1 103 ? -9.946 -0.498 11.681 1.00 89.44 103 THR A O 1
ATOM 871 N N . GLU A 1 104 ? -9.938 0.209 13.807 1.00 90.62 104 GLU A N 1
ATOM 872 C CA . GLU A 1 104 ? -10.716 1.432 13.594 1.00 90.62 104 GLU A CA 1
ATOM 873 C C . GLU A 1 104 ? -9.988 2.417 12.666 1.00 90.62 104 GLU A C 1
ATOM 875 O O . GLU A 1 104 ? -10.613 3.078 11.835 1.00 90.62 104 GLU A O 1
ATOM 880 N N . LYS A 1 105 ? -8.651 2.493 12.760 1.00 92.19 105 LYS A N 1
ATOM 881 C CA . LYS A 1 105 ? -7.834 3.346 11.882 1.00 92.19 105 LYS A CA 1
ATOM 882 C C . LYS A 1 105 ? -7.837 2.795 10.453 1.00 92.19 105 LYS A C 1
ATOM 884 O O . LYS A 1 105 ? -8.070 3.546 9.510 1.0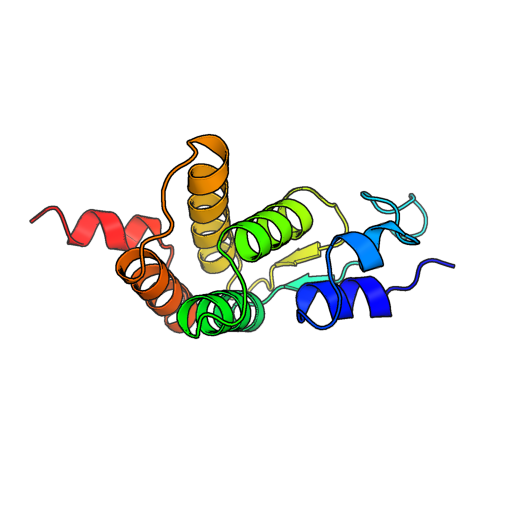0 92.19 105 LYS A O 1
ATOM 889 N N . ALA A 1 106 ? -7.689 1.476 10.300 1.00 94.88 106 ALA A N 1
ATOM 890 C CA . ALA A 1 106 ? -7.811 0.808 9.003 1.00 94.88 106 ALA A CA 1
ATOM 891 C C . ALA A 1 106 ? -9.207 0.999 8.374 1.00 94.88 106 ALA A C 1
ATOM 893 O O . ALA A 1 106 ? -9.322 1.188 7.164 1.00 94.88 106 ALA A O 1
ATOM 894 N N . GLU A 1 107 ? -10.277 1.004 9.175 1.00 95.44 107 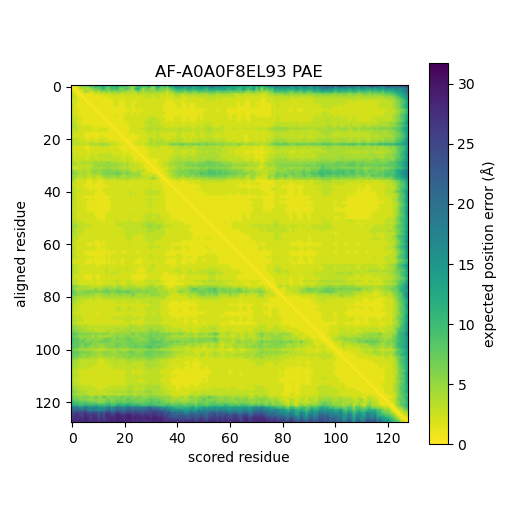GLU A N 1
ATOM 895 C CA . GLU A 1 107 ? -11.635 1.309 8.702 1.00 95.44 107 GLU A CA 1
ATOM 896 C C . GLU A 1 107 ? -11.795 2.743 8.207 1.00 95.44 107 GLU A C 1
ATOM 898 O O . GLU A 1 107 ? -12.423 2.963 7.168 1.00 95.44 107 GLU A O 1
ATOM 903 N N . LEU A 1 108 ? -11.196 3.708 8.905 1.00 95.50 108 LEU A N 1
ATOM 904 C CA . LEU A 1 108 ? -11.180 5.103 8.475 1.00 95.50 108 LEU A CA 1
ATOM 905 C C . LEU A 1 108 ? -10.451 5.264 7.136 1.00 95.50 108 LEU A C 1
ATOM 907 O O . LEU A 1 108 ? -10.955 5.959 6.254 1.00 95.50 108 LEU A O 1
ATOM 911 N N . TYR A 1 109 ? -9.318 4.588 6.944 1.00 96.81 109 TYR A N 1
ATOM 912 C CA . TYR A 1 109 ? -8.584 4.609 5.675 1.00 96.81 109 TYR A CA 1
ATOM 913 C C . TYR A 1 109 ? -9.368 3.963 4.535 1.00 96.81 109 TYR A C 1
ATOM 915 O O . TYR A 1 109 ? -9.471 4.540 3.455 1.00 96.81 109 TYR A O 1
ATOM 923 N N . LEU A 1 110 ? -10.005 2.816 4.782 1.00 97.75 110 LEU A N 1
ATOM 924 C CA . LEU A 1 110 ? -10.901 2.192 3.805 1.00 97.75 110 LEU A CA 1
ATOM 925 C C . LEU A 1 110 ? -12.051 3.125 3.416 1.00 97.75 110 LEU A C 1
ATOM 927 O O . LEU A 1 110 ? -12.404 3.217 2.240 1.00 97.75 110 LEU A O 1
ATOM 931 N N . TYR A 1 111 ? -12.640 3.823 4.389 1.00 96.88 111 TYR A N 1
ATOM 932 C CA . TYR A 1 111 ? -13.674 4.815 4.118 1.00 96.88 111 TYR A CA 1
ATOM 933 C C . TYR A 1 111 ? -13.135 5.980 3.276 1.00 96.88 111 TYR A C 1
ATOM 935 O O . TYR A 1 111 ? -13.795 6.372 2.313 1.00 96.88 111 TYR A O 1
ATOM 943 N N . ALA A 1 112 ? -11.948 6.502 3.599 1.00 97.31 112 ALA A N 1
ATOM 944 C CA . ALA A 1 112 ? -11.297 7.572 2.848 1.00 97.31 112 ALA A CA 1
ATOM 945 C C . ALA A 1 112 ? -11.099 7.182 1.373 1.00 97.31 112 ALA A C 1
ATOM 947 O O . ALA A 1 112 ? -11.614 7.862 0.486 1.00 97.31 112 ALA A O 1
ATOM 948 N N . LEU A 1 113 ? -10.474 6.027 1.124 1.00 97.56 113 LEU A N 1
ATOM 949 C CA . LEU A 1 113 ? -10.174 5.519 -0.220 1.00 97.56 113 LEU A CA 1
ATOM 950 C C . LEU A 1 113 ? -11.439 5.279 -1.050 1.00 97.56 113 LEU A C 1
ATOM 952 O O . LEU A 1 113 ? -11.520 5.700 -2.202 1.00 97.56 113 LEU A O 1
ATOM 956 N N . ARG A 1 114 ? -12.463 4.644 -0.463 1.00 97.62 114 ARG A N 1
ATOM 957 C CA . ARG A 1 114 ? -13.728 4.337 -1.159 1.00 97.62 114 ARG A CA 1
ATOM 958 C C . ARG A 1 114 ? -14.531 5.580 -1.542 1.00 97.62 114 ARG A C 1
ATOM 960 O O . ARG A 1 114 ? -15.367 5.498 -2.435 1.00 97.62 114 ARG A O 1
ATOM 967 N N . ASN A 1 115 ? -14.310 6.702 -0.861 1.00 96.75 115 ASN A N 1
ATOM 968 C CA . ASN A 1 115 ? -15.014 7.960 -1.114 1.00 96.75 115 ASN A CA 1
ATOM 969 C C . ASN A 1 115 ? -14.124 9.016 -1.785 1.00 96.75 115 ASN A C 1
ATOM 971 O O . ASN A 1 115 ? -14.559 10.159 -1.916 1.00 96.75 115 ASN A O 1
ATOM 975 N N . ASN A 1 116 ? -12.901 8.650 -2.189 1.00 96.50 116 ASN A N 1
ATOM 976 C CA . ASN A 1 116 ? -11.895 9.570 -2.719 1.00 96.50 116 ASN A CA 1
ATOM 977 C C . ASN A 1 116 ? -11.689 10.805 -1.818 1.00 96.50 116 ASN A C 1
ATOM 979 O O . ASN A 1 116 ? -11.743 11.955 -2.257 1.00 96.50 116 ASN A O 1
ATOM 983 N N . LEU A 1 117 ? -11.533 10.562 -0.517 1.00 96.25 117 LEU A N 1
ATOM 984 C CA . LEU A 1 117 ? -11.278 11.587 0.489 1.00 96.25 117 LEU A CA 1
ATOM 985 C C . LEU A 1 117 ? -9.859 11.437 1.018 1.00 96.25 117 LEU A C 1
ATOM 987 O O . LEU A 1 117 ? -9.344 10.327 1.140 1.00 96.25 117 LEU A O 1
ATOM 991 N N . GLU A 1 118 ? -9.249 12.555 1.388 1.00 95.75 118 GLU A N 1
ATOM 992 C CA . GLU A 1 118 ? -7.973 12.525 2.091 1.00 95.75 118 GLU A CA 1
ATOM 993 C C . GLU A 1 118 ? -8.182 12.129 3.560 1.00 95.75 118 GLU A C 1
ATOM 995 O O . GLU A 1 118 ? -9.084 12.647 4.226 1.00 95.75 118 GLU A O 1
ATOM 1000 N N . ALA A 1 119 ? -7.361 11.216 4.080 1.00 91.19 119 ALA A N 1
ATOM 1001 C CA . ALA A 1 119 ? -7.530 10.632 5.411 1.00 91.19 119 ALA A CA 1
ATOM 1002 C C . ALA A 1 119 ? -7.467 11.674 6.538 1.00 91.19 119 ALA A C 1
ATOM 1004 O O . ALA A 1 119 ? -8.279 11.641 7.468 1.00 91.19 119 ALA A O 1
ATOM 1005 N N . TRP A 1 120 ? -6.563 12.649 6.427 1.00 86.31 120 TRP A N 1
ATOM 1006 C CA . TRP A 1 120 ? -6.411 13.721 7.412 1.00 86.31 120 TRP A CA 1
ATOM 1007 C C . TRP A 1 120 ? -7.680 14.584 7.550 1.00 86.31 120 TRP A C 1
ATOM 1009 O O . TRP A 1 120 ? -8.013 15.003 8.658 1.00 86.31 120 TRP A O 1
ATOM 1019 N N . LYS A 1 121 ? -8.494 14.738 6.490 1.00 86.00 121 LYS A N 1
ATOM 1020 C CA . LYS A 1 121 ? -9.785 15.466 6.541 1.00 86.00 121 LYS A CA 1
ATOM 1021 C C . LYS A 1 121 ? -10.836 14.781 7.420 1.00 86.00 121 LYS A C 1
ATOM 1023 O O . LYS A 1 121 ? -11.829 15.404 7.802 1.00 86.00 121 LYS A O 1
ATOM 1028 N N . LEU A 1 122 ? -10.666 13.491 7.704 1.00 83.50 122 LEU A N 1
ATOM 1029 C CA . LEU A 1 122 ? -11.576 12.720 8.551 1.00 83.50 122 LEU A CA 1
ATOM 1030 C C . LEU A 1 122 ? -11.192 12.803 10.031 1.00 83.50 122 LEU A C 1
ATOM 1032 O O . LEU A 1 122 ? -12.072 12.705 10.884 1.00 83.50 122 LEU A O 1
ATOM 1036 N N . LYS A 1 123 ? -9.909 13.035 10.339 1.00 70.44 123 LYS A N 1
ATOM 1037 C CA . LYS A 1 123 ? -9.426 13.220 11.716 1.00 70.44 123 LYS A CA 1
ATOM 1038 C C . LYS A 1 123 ? -10.036 14.462 12.365 1.00 70.44 123 LYS A C 1
ATOM 1040 O O . LYS A 1 123 ? -10.499 14.392 13.500 1.00 70.44 123 LYS A O 1
ATOM 1045 N N . ASP A 1 124 ? -10.139 15.556 11.612 1.00 58.28 124 ASP A N 1
ATOM 1046 C CA . ASP A 1 124 ? -10.691 16.825 12.104 1.00 58.28 124 ASP A CA 1
ATOM 1047 C C . ASP A 1 124 ? -12.181 16.747 12.469 1.00 58.28 124 ASP A C 1
ATOM 1049 O O . ASP A 1 124 ? -12.669 17.537 13.276 1.00 58.28 124 ASP A O 1
ATOM 1053 N N . ARG A 1 125 ? -12.920 15.773 11.922 1.00 52.81 125 ARG A N 1
ATOM 1054 C CA . ARG A 1 125 ? -14.352 15.588 12.213 1.00 52.81 125 ARG A CA 1
ATOM 1055 C C . ARG A 1 125 ? -14.631 14.863 13.531 1.00 52.81 125 ARG A C 1
ATOM 1057 O O . ARG A 1 125 ? -15.750 14.961 14.021 1.00 52.81 125 ARG A O 1
ATOM 1064 N N . ASN A 1 126 ? -13.641 14.172 14.099 1.00 46.47 126 ASN A N 1
ATOM 1065 C CA . ASN A 1 126 ? -13.776 13.412 15.347 1.00 46.47 126 ASN A CA 1
ATOM 1066 C C . ASN A 1 126 ? -13.242 14.164 16.585 1.00 46.47 126 ASN A C 1
ATOM 1068 O O . ASN A 1 126 ? -13.218 13.596 17.672 1.00 46.47 126 ASN A O 1
ATOM 1072 N N . ASN A 1 127 ? -12.846 15.436 16.439 1.00 38.16 127 ASN A N 1
ATOM 1073 C CA . ASN A 1 127 ? -12.480 16.344 17.538 1.00 38.16 127 ASN A CA 1
ATOM 1074 C C . ASN A 1 127 ? -13.664 17.225 18.012 1.00 38.16 127 ASN A C 1
ATOM 1076 O O . ASN A 1 127 ? -13.454 18.365 18.432 1.00 38.16 127 ASN A O 1
ATOM 1080 N N . ILE A 1 128 ? -14.904 16.719 17.933 1.00 37.25 128 ILE A N 1
ATOM 1081 C CA . ILE A 1 128 ? -16.121 17.371 18.463 1.00 37.25 128 ILE A CA 1
ATOM 1082 C C . ILE A 1 128 ? -16.660 16.565 19.642 1.00 37.25 128 ILE A C 1
ATOM 1084 O O . ILE A 1 128 ? -16.846 15.341 19.466 1.00 37.25 128 ILE A O 1
#

Secondary structure (DSSP, 8-state):
---HHHHHHHHTTSS-HHHHHTTS-SS--GGGTT-PEEE-HHHHHHHHHHHHTTSS-HHHHHHHHHHHHHSTTEEE-GGGHHHHHHHHHHHHHHHHTT----HHHHHHHHHHHHTT--THHHHGGG--

Foldseek 3Di:
DQDLVLVVCLLQVNDAPVVSVVGPPLEDDPVCLVVADEDALVSLLNLLVCCLVVNDDLVRSQSSLCSQPVYSRYDYDPQLRQLVVLLSVVSPVCVVVVHDPDNVNSVLSNVSSVVSHRSVVVVVVPPD

Mean predicted aligned error: 3.93 Å

Solvent-accessible surface area (backbone atoms only — not comparable to full-atom values): 7438 Å² total; per-residue (Å²): 130,82,62,64,64,52,58,49,32,39,67,69,67,74,44,51,75,65,68,40,58,76,75,43,67,79,52,63,58,80,94,42,68,87,68,55,46,80,45,48,54,69,48,58,44,50,53,50,49,38,36,73,71,66,77,41,52,74,64,56,52,43,56,48,48,52,49,54,70,74,21,70,45,47,46,60,38,79,95,41,34,63,17,47,50,38,42,49,52,58,47,46,51,31,59,78,71,68,52,81,87,46,70,71,56,51,50,49,42,46,52,18,45,78,67,65,30,44,36,69,72,56,57,70,68,70,78,116

Sequence (128 aa):
MIDLEKITNFRDLIISNKELFESVPFNPPKEYWNNRVVVCSEHLIHLLEEYKAGKISKRDVLDWVNTIWFSEWYYYCEEYSDSIASVMDELEEIDEEGKELATEKAELYLYALRNNLEAWKLKDRNNI

Radius of gyration: 14.81 Å; Cα contacts (8 Å, |Δi|>4): 136; chains: 1; bounding box: 34×30×38 Å

pLDDT: mean 92.22, std 10.39, range [37.25, 98.62]

Nearest PDB structures (foldseek):
  3h5q-assembly1_A-2  TM=5.337E-01  e=4.238E-01  Staphylococcus aureus subsp. aureus COL
  1brw-assembly1_B  TM=5.318E-01  e=2.459E+00  Geobacillus stearothermophilus
  5ey3-assembly1_B  TM=5.176E-01  e=3.184E+00  Salmonella enterica subsp. enterica serovar Typhimurium str. LT2
  1vqu-assembly1_B  TM=5.134E-01  e=7.283E+00  Nostoc sp. PCC 7120 = FACHB-418